Protein AF-A0A969GV84-F1 (afdb_monomer_lite)

Radius of gyration: 18.28 Å; chains: 1; bounding box: 37×47×47 Å

pLDDT: mean 93.69, std 5.25, range [56.81, 98.5]

Sequence (124 aa):
SYNAQAHQISYEQADFSYGALFADPLPIGGAGIPPTLLMQDMRHFLPDYLSHIYAQE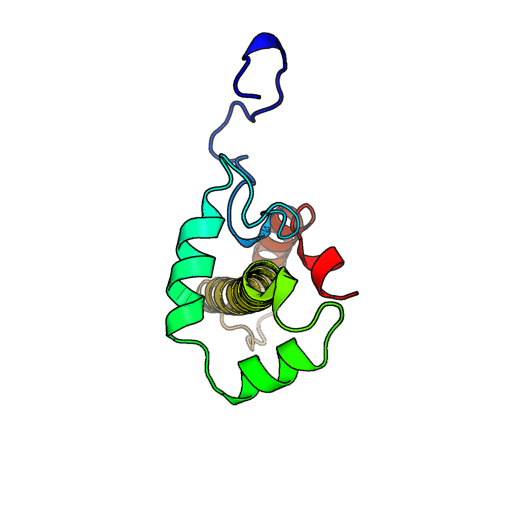LRGEDDLRVKICLSFQKSMFCVTTAAILGLMPHPPDTLDPEQQQINRRYLEGWMDRLLDSRLLSLQS

Foldseek 3Di:
DPPPVVCPADPDPVLGQPDLQADDLVCQVPPPRPCNVVLVVCVVVDDPVLLVVQCPDPPRCPSSSSSSSLVVSVVVVVVVVVVLQVPQPDHPPDPDPVSVVSSVVSVVVVVVSSVNTCVVVSVD

Secondary structure (DSSP, 8-state):
---GGGT-S-SSGGG---STTT--STTTTSTT-THHHHHHHHHTT--HHHHHHHHHSTTTTTTHHHHHHHHHHHHHHHHHHHHHHHT-SS-TT---HHHHHHHHHHHHHHHHHHTTSTHHHHH-

Structure (mmCIF, N/CA/C/O backbone):
data_AF-A0A969GV84-F1
#
_entry.id   AF-A0A969GV84-F1
#
loop_
_atom_site.group_PDB
_atom_site.id
_atom_site.type_symbol
_atom_site.label_atom_id
_atom_site.label_alt_id
_atom_site.label_comp_id
_atom_site.label_asym_id
_atom_site.label_entity_id
_atom_site.label_seq_id
_atom_site.pdbx_PDB_ins_code
_atom_site.Cartn_x
_atom_site.Cartn_y
_atom_site.Cartn_z
_atom_site.occupancy
_atom_site.B_iso_or_equiv
_atom_site.auth_seq_id
_atom_site.auth_comp_id
_atom_site.auth_asym_id
_atom_site.auth_atom_id
_atom_site.pdbx_PDB_model_num
ATOM 1 N N . SER A 1 1 ? -4.215 19.863 5.862 1.00 85.44 1 SER A N 1
ATOM 2 C CA . SER A 1 1 ? -5.275 20.892 5.783 1.00 85.44 1 SER A CA 1
ATOM 3 C C . SER A 1 1 ? -5.488 21.262 4.327 1.00 85.44 1 SER A C 1
ATOM 5 O O . SER A 1 1 ? -4.505 21.321 3.605 1.00 85.44 1 SER A O 1
ATOM 7 N N . TYR A 1 2 ? -6.728 21.534 3.900 1.00 88.19 2 TYR A N 1
ATOM 8 C CA . TYR A 1 2 ? -7.039 22.044 2.549 1.00 88.19 2 TYR A CA 1
ATOM 9 C C . TYR A 1 2 ? -6.800 23.559 2.401 1.00 88.19 2 TYR A C 1
ATOM 11 O O . TYR A 1 2 ? -7.178 24.161 1.401 1.00 88.19 2 TYR A O 1
ATOM 19 N N . ASN A 1 3 ? -6.185 24.201 3.399 1.00 92.06 3 ASN A N 1
ATOM 20 C CA . ASN A 1 3 ? -5.795 25.601 3.306 1.00 92.06 3 ASN A CA 1
ATOM 21 C C . ASN A 1 3 ? -4.746 25.795 2.196 1.00 92.06 3 ASN A C 1
ATOM 23 O O . ASN A 1 3 ? -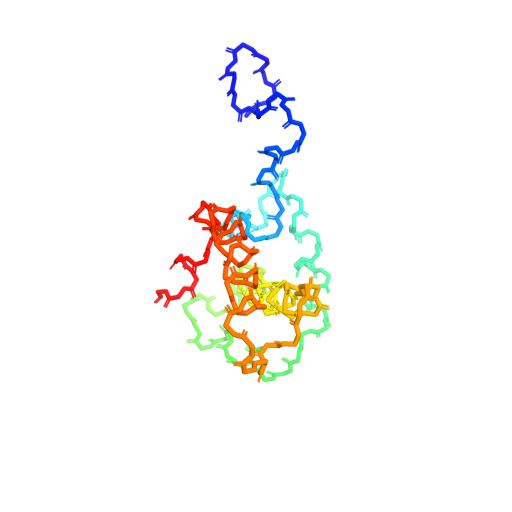3.604 25.355 2.343 1.00 92.06 3 ASN A O 1
ATOM 27 N N . ALA A 1 4 ? -5.123 26.508 1.133 1.00 85.50 4 ALA A N 1
ATOM 28 C CA . ALA A 1 4 ? -4.265 26.783 -0.018 1.00 85.50 4 ALA A CA 1
ATOM 29 C C . ALA A 1 4 ? -2.953 27.493 0.359 1.00 85.50 4 ALA A C 1
ATOM 31 O O . ALA A 1 4 ? -1.915 27.217 -0.230 1.00 85.50 4 ALA A O 1
ATOM 32 N N . GLN A 1 5 ? -2.960 28.350 1.385 1.00 89.81 5 GLN A N 1
ATOM 33 C CA . GLN A 1 5 ? -1.759 29.074 1.822 1.00 89.81 5 GLN A CA 1
ATOM 34 C C . GLN A 1 5 ? -0.738 28.165 2.521 1.00 89.81 5 GLN A C 1
ATOM 36 O O . GLN A 1 5 ? 0.448 28.485 2.571 1.00 89.81 5 GLN A O 1
ATOM 41 N N . ALA A 1 6 ? -1.184 27.028 3.062 1.00 90.06 6 ALA A N 1
ATOM 42 C CA . ALA A 1 6 ? -0.333 26.109 3.809 1.00 90.06 6 ALA A CA 1
ATOM 43 C C . ALA A 1 6 ? 0.439 25.128 2.910 1.00 90.06 6 ALA A C 1
ATOM 45 O O . ALA A 1 6 ? 1.327 24.453 3.418 1.00 90.06 6 ALA A O 1
ATOM 46 N N . HIS A 1 7 ? 0.094 25.028 1.617 1.00 86.06 7 HIS A N 1
ATOM 47 C CA . HIS A 1 7 ? 0.749 24.148 0.634 1.00 86.06 7 HIS A CA 1
ATOM 48 C C . HIS A 1 7 ? 0.919 22.685 1.109 1.00 86.06 7 HIS A C 1
ATOM 50 O O . HIS A 1 7 ? 1.885 22.015 0.771 1.00 86.06 7 HIS A O 1
ATOM 56 N N . GLN A 1 8 ? -0.020 22.184 1.924 1.00 88.25 8 GLN A N 1
ATOM 57 C CA . GLN A 1 8 ? 0.026 20.826 2.496 1.00 88.25 8 GLN A CA 1
ATOM 58 C C . GLN A 1 8 ? -0.568 19.750 1.579 1.00 88.25 8 GLN A C 1
ATOM 60 O O . GLN A 1 8 ? -0.486 18.563 1.887 1.00 88.25 8 GLN A O 1
ATOM 65 N N . ILE A 1 9 ? -1.230 20.168 0.503 1.00 89.94 9 ILE A N 1
ATOM 66 C CA . ILE A 1 9 ? -1.800 19.286 -0.508 1.00 89.94 9 ILE A CA 1
ATOM 67 C C . ILE A 1 9 ? -1.096 19.606 -1.813 1.00 89.94 9 ILE A C 1
ATOM 69 O O . ILE A 1 9 ? -0.937 20.785 -2.139 1.00 89.94 9 ILE A O 1
ATOM 73 N N . SER A 1 10 ? -0.664 18.564 -2.523 1.00 89.88 10 SER A N 1
ATOM 74 C CA . SER A 1 10 ? -0.040 18.703 -3.836 1.00 89.88 10 SER A CA 1
ATOM 75 C C . SER A 1 10 ? -0.951 19.506 -4.768 1.00 89.88 10 SER A C 1
ATOM 77 O O . SER A 1 10 ? -2.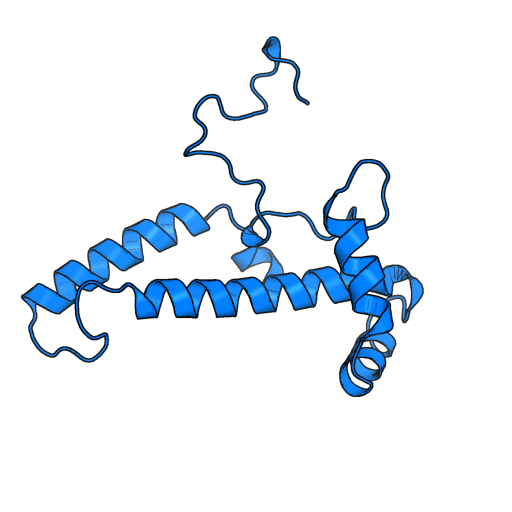174 19.386 -4.711 1.00 89.88 10 SER A O 1
ATOM 79 N N . TYR A 1 11 ? -0.363 20.348 -5.615 1.00 88.94 11 TYR A N 1
ATOM 80 C CA . TYR A 1 11 ? -1.137 21.113 -6.594 1.00 88.94 11 TYR A CA 1
ATOM 81 C C . TYR A 1 11 ? -1.552 20.228 -7.775 1.00 88.94 11 TYR A C 1
ATOM 83 O O . TYR A 1 11 ? -2.705 20.245 -8.200 1.00 88.94 11 TYR A O 1
ATOM 91 N N . GLU A 1 12 ? -0.617 19.408 -8.254 1.00 92.31 12 GLU A N 1
ATOM 92 C CA . GLU A 1 12 ? -0.838 18.478 -9.353 1.00 92.31 12 GLU A CA 1
ATOM 93 C C . GLU A 1 12 ? -1.471 17.180 -8.849 1.00 92.31 12 GLU A C 1
ATOM 95 O O . GLU A 1 12 ? -0.990 16.542 -7.909 1.00 92.31 12 GLU A O 1
ATOM 100 N N . GLN A 1 13 ? -2.545 16.748 -9.513 1.00 90.75 13 GLN A N 1
ATOM 101 C CA . GLN A 1 13 ? -3.259 15.522 -9.146 1.00 90.75 13 GLN A CA 1
ATOM 102 C C . GLN A 1 13 ? -2.376 14.268 -9.273 1.00 90.75 13 GLN A C 1
ATOM 104 O O . GLN A 1 13 ? -2.577 13.293 -8.549 1.00 90.75 13 GLN A O 1
ATOM 109 N N . ALA A 1 14 ? -1.390 14.287 -10.175 1.00 91.50 14 ALA A N 1
ATOM 110 C CA . ALA A 1 14 ? -0.459 13.178 -10.391 1.00 91.50 14 ALA A CA 1
ATOM 111 C C . ALA A 1 14 ? 0.407 12.855 -9.155 1.00 91.50 14 ALA A C 1
ATOM 113 O O . ALA A 1 14 ? 0.859 11.712 -9.014 1.00 91.50 14 ALA A O 1
ATOM 114 N N . ASP A 1 15 ? 0.563 13.833 -8.257 1.00 90.56 15 ASP A N 1
ATOM 115 C CA . ASP A 1 15 ? 1.395 13.771 -7.052 1.00 90.56 15 ASP A CA 1
ATOM 116 C C . ASP A 1 15 ? 0.574 13.452 -5.789 1.00 90.56 15 ASP A C 1
ATOM 118 O O . ASP A 1 15 ? 1.031 13.646 -4.659 1.00 90.56 15 ASP A O 1
ATOM 122 N N . PHE A 1 16 ? -0.681 13.019 -5.944 1.00 93.19 16 PHE A N 1
ATOM 123 C CA . PHE A 1 16 ? -1.545 12.694 -4.813 1.00 93.19 16 PHE A CA 1
ATOM 124 C C . PHE A 1 16 ? -1.185 11.325 -4.233 1.00 93.19 16 PHE A C 1
ATOM 126 O O . PHE A 1 16 ? -1.514 10.280 -4.795 1.00 93.19 16 PHE A O 1
ATOM 133 N N . SER A 1 17 ? -0.612 11.339 -3.032 1.00 93.69 17 SER A N 1
ATOM 134 C CA . SER A 1 17 ? -0.187 10.146 -2.290 1.00 93.69 17 SER A CA 1
ATOM 135 C C . SER A 1 17 ? -1.104 9.856 -1.096 1.00 93.69 17 SER A C 1
ATOM 137 O O . SER A 1 17 ? -0.655 9.676 0.031 1.00 93.69 17 SER A O 1
ATOM 139 N N . TYR A 1 18 ? -2.421 9.835 -1.328 1.00 92.94 18 TYR A N 1
ATOM 140 C CA . TYR A 1 18 ? -3.445 9.638 -0.281 1.00 92.94 18 TYR A CA 1
ATOM 141 C C . TYR A 1 18 ? -4.176 8.287 -0.373 1.00 92.94 18 TYR A C 1
ATOM 143 O O . TYR A 1 18 ? -5.154 8.050 0.336 1.00 92.94 18 TYR A O 1
ATOM 151 N N . GLY A 1 19 ? -3.733 7.410 -1.279 1.00 94.50 19 GLY A N 1
ATOM 152 C CA . GLY A 1 19 ? -4.332 6.096 -1.511 1.00 94.50 19 GLY A CA 1
ATOM 153 C C . GLY A 1 19 ? -3.985 5.059 -0.438 1.00 94.50 19 GLY A C 1
ATOM 154 O O . GLY A 1 19 ? -3.214 5.313 0.488 1.00 94.50 19 GLY A O 1
ATOM 155 N N . ALA A 1 20 ? -4.519 3.846 -0.600 1.00 95.62 20 ALA A N 1
ATOM 156 C CA . ALA A 1 20 ? -4.381 2.767 0.380 1.00 95.62 20 ALA A CA 1
ATOM 157 C C . ALA A 1 20 ? -2.921 2.448 0.751 1.00 95.62 20 ALA A C 1
ATOM 159 O O . ALA A 1 20 ? -2.645 2.199 1.917 1.00 95.62 20 ALA A O 1
ATOM 160 N N . LEU A 1 21 ? -1.976 2.512 -0.195 1.00 96.38 21 LEU A N 1
ATOM 161 C CA . LEU A 1 21 ? -0.556 2.214 0.059 1.00 96.38 21 LEU A CA 1
ATOM 162 C C . LEU A 1 21 ? 0.169 3.283 0.896 1.00 96.38 21 LEU A C 1
ATOM 164 O O . LEU A 1 21 ? 1.233 3.013 1.444 1.00 96.38 21 LEU A O 1
ATOM 168 N N . PHE A 1 22 ? -0.398 4.485 1.001 1.00 95.94 22 PHE A N 1
ATOM 169 C CA . PHE A 1 22 ? 0.189 5.632 1.706 1.00 95.94 22 PHE A CA 1
ATOM 170 C C . PHE A 1 22 ? -0.556 5.970 3.009 1.00 95.94 22 PHE A C 1
ATOM 172 O O . PHE A 1 22 ? -0.030 6.673 3.874 1.00 95.94 22 PHE A O 1
ATOM 179 N N . ALA A 1 23 ? -1.778 5.454 3.169 1.00 93.88 23 ALA A N 1
ATOM 180 C CA . ALA A 1 23 ? -2.647 5.737 4.305 1.00 93.88 23 ALA A CA 1
ATOM 181 C C . ALA A 1 23 ? -2.014 5.351 5.654 1.00 93.88 23 ALA A C 1
ATOM 183 O O . ALA A 1 23 ? -1.438 4.275 5.795 1.00 93.88 23 ALA A O 1
ATOM 184 N N . ASP A 1 24 ? -2.165 6.216 6.660 1.00 93.56 24 ASP A N 1
ATOM 185 C CA . ASP A 1 24 ? -1.806 5.897 8.044 1.00 93.56 24 ASP A CA 1
ATOM 186 C C . ASP A 1 24 ? -2.883 4.999 8.681 1.00 93.56 24 ASP A C 1
ATOM 188 O O . ASP A 1 24 ? -4.049 5.408 8.720 1.00 93.56 24 ASP A O 1
ATOM 192 N N . PRO A 1 25 ? -2.537 3.802 9.186 1.00 91.62 25 PRO A N 1
ATOM 193 C CA . PRO A 1 25 ? -3.501 2.911 9.823 1.00 91.62 25 PRO A CA 1
ATOM 194 C C . PRO A 1 25 ? -3.820 3.284 11.281 1.00 91.62 25 PRO A C 1
ATOM 196 O O . PRO A 1 25 ? -4.864 2.879 11.790 1.00 91.62 25 PRO A O 1
ATOM 199 N N . LEU A 1 26 ? -2.970 4.047 11.977 1.00 92.50 26 LEU A N 1
ATOM 200 C CA . LEU A 1 26 ? -3.162 4.364 13.399 1.00 92.50 26 LEU A CA 1
ATOM 201 C C . LEU A 1 26 ? -4.425 5.186 13.712 1.00 92.50 26 LEU A C 1
ATOM 203 O O . LEU A 1 26 ? -5.087 4.876 14.704 1.00 92.50 26 LEU A O 1
ATOM 207 N N . PRO A 1 27 ? -4.811 6.212 12.924 1.00 93.81 27 PRO A N 1
ATOM 208 C CA . PRO A 1 27 ? -5.990 7.022 13.230 1.00 93.81 27 PRO A CA 1
ATOM 209 C C . PRO A 1 27 ? -7.322 6.363 12.824 1.00 93.81 27 PRO A C 1
ATOM 211 O O . PRO A 1 27 ? -8.371 7.006 12.905 1.00 93.81 27 PRO A O 1
ATOM 214 N N . ILE A 1 28 ? -7.326 5.104 12.372 1.00 94.31 28 ILE A N 1
ATOM 215 C CA . ILE A 1 28 ? -8.550 4.392 11.981 1.00 94.31 28 ILE A CA 1
ATOM 216 C C . ILE A 1 28 ? -9.536 4.320 13.155 1.00 94.31 28 ILE A C 1
ATOM 218 O O . ILE A 1 28 ? -9.200 3.906 14.261 1.00 94.31 28 ILE A O 1
ATOM 222 N N . GLY A 1 29 ? -10.793 4.697 12.908 1.00 89.88 29 GLY A N 1
ATOM 223 C CA . GLY A 1 29 ? -11.803 4.888 13.956 1.00 89.88 29 GLY A CA 1
ATOM 224 C C . GLY A 1 29 ? -11.968 6.339 14.411 1.00 89.88 29 GLY A C 1
ATOM 225 O O . GLY A 1 29 ? -12.941 6.634 15.100 1.00 89.88 29 GLY A O 1
ATOM 226 N N . GLY A 1 30 ? -11.064 7.239 14.018 1.00 92.06 30 GLY A N 1
ATOM 227 C CA . GLY A 1 30 ? -11.172 8.675 14.264 1.00 92.06 30 GLY A CA 1
ATOM 228 C C . GLY A 1 30 ? -12.157 9.387 13.328 1.00 92.06 30 GLY A C 1
ATOM 229 O O . GLY A 1 30 ? -12.472 8.918 12.231 1.00 92.06 30 GLY A O 1
ATOM 230 N N . ALA A 1 31 ? -12.630 10.561 13.752 1.00 93.25 31 ALA A N 1
ATOM 231 C CA . ALA A 1 31 ? -13.489 11.412 12.933 1.00 93.25 31 ALA A CA 1
ATOM 232 C C . ALA A 1 31 ? -12.731 11.945 11.705 1.00 93.25 31 ALA A C 1
ATOM 234 O O . ALA A 1 31 ? -11.586 12.380 11.810 1.00 93.25 31 ALA A O 1
ATOM 235 N N . GLY A 1 32 ? -13.382 11.932 10.540 1.00 92.06 32 GLY A N 1
ATOM 236 C CA . GLY A 1 32 ? -12.786 12.437 9.300 1.00 92.06 32 GLY A CA 1
ATOM 237 C C . GLY A 1 32 ? -11.709 11.535 8.687 1.00 92.06 32 GLY A C 1
ATOM 238 O O . GLY A 1 32 ? -10.963 12.009 7.837 1.00 92.06 32 GLY A O 1
ATOM 239 N N . ILE A 1 33 ? -11.628 10.257 9.087 1.00 95.88 33 ILE A N 1
ATOM 240 C CA . ILE A 1 33 ? -10.694 9.264 8.533 1.00 95.88 33 ILE A CA 1
ATOM 241 C C . ILE A 1 33 ? -11.461 8.282 7.628 1.00 95.88 33 ILE A C 1
ATOM 243 O O . ILE A 1 33 ? -12.076 7.342 8.144 1.00 95.88 33 ILE A O 1
ATOM 247 N N . PRO A 1 34 ? -11.446 8.465 6.290 1.00 93.38 34 PRO A N 1
ATOM 248 C CA . PRO A 1 34 ? -12.324 7.732 5.372 1.00 93.38 34 PRO A CA 1
ATOM 249 C C . PRO A 1 34 ? -12.194 6.199 5.388 1.00 93.38 34 PRO A C 1
ATOM 251 O O . PRO A 1 34 ? -13.236 5.537 5.392 1.00 93.38 34 PRO A O 1
ATOM 254 N N . PRO A 1 35 ? -10.985 5.593 5.455 1.00 94.19 35 PRO A N 1
ATOM 255 C CA . PRO A 1 35 ? -10.857 4.133 5.403 1.00 94.19 35 PRO A CA 1
ATOM 256 C C . PRO A 1 35 ? -11.545 3.412 6.570 1.00 94.19 35 PRO A C 1
ATOM 258 O O . PRO A 1 35 ? -11.840 2.225 6.464 1.00 94.19 35 PRO A O 1
ATOM 261 N N . THR A 1 36 ? -11.867 4.127 7.656 1.00 95.00 36 THR A N 1
ATOM 262 C CA . THR A 1 36 ? -12.600 3.595 8.814 1.00 95.00 36 THR A CA 1
ATOM 263 C C . THR A 1 36 ? -13.886 2.873 8.421 1.00 95.00 36 THR A C 1
ATOM 265 O O . THR A 1 36 ? -14.185 1.830 8.998 1.00 95.00 36 THR A O 1
ATOM 268 N N . LEU A 1 37 ? -14.635 3.401 7.446 1.00 95.31 37 LEU A N 1
ATOM 269 C CA . LEU A 1 37 ? -15.911 2.815 7.027 1.00 95.31 37 LEU A CA 1
ATOM 270 C C . LEU A 1 37 ? -15.714 1.426 6.415 1.00 95.31 37 LEU A C 1
ATOM 272 O O . LEU A 1 37 ? -16.419 0.493 6.785 1.00 95.31 37 LEU A O 1
ATOM 276 N N . LEU A 1 38 ? -14.703 1.274 5.557 1.00 96.31 38 LEU A N 1
ATOM 277 C CA . LEU A 1 38 ? -14.369 -0.018 4.963 1.00 96.31 38 LEU A CA 1
ATOM 278 C C . LEU A 1 38 ? -13.855 -1.003 6.022 1.00 96.31 38 LEU A C 1
ATOM 280 O O . LEU A 1 38 ? -14.272 -2.154 6.029 1.00 96.31 38 LEU A O 1
ATOM 284 N N . MET A 1 39 ? -13.002 -0.563 6.954 1.00 96.94 39 MET A N 1
ATOM 285 C CA . MET A 1 39 ? -12.492 -1.447 8.016 1.00 96.94 39 MET A CA 1
ATOM 286 C C . MET A 1 39 ? -13.603 -1.925 8.956 1.00 96.94 39 MET A C 1
ATOM 288 O O . MET A 1 39 ? -13.552 -3.043 9.467 1.00 96.94 39 MET A O 1
ATOM 292 N N . GLN A 1 40 ? -14.607 -1.078 9.194 1.00 95.75 40 GLN A N 1
ATOM 293 C CA . GLN A 1 40 ? -15.792 -1.448 9.958 1.00 95.75 40 GLN A CA 1
ATOM 294 C C . GLN A 1 40 ? -16.662 -2.454 9.197 1.00 95.75 40 GLN A C 1
ATOM 296 O O . GLN A 1 40 ? -17.143 -3.397 9.815 1.00 95.75 40 GLN A O 1
ATOM 301 N N . ASP A 1 41 ? -16.832 -2.281 7.887 1.00 96.88 41 ASP A N 1
ATOM 302 C CA . ASP A 1 41 ? -17.589 -3.213 7.047 1.00 96.88 41 ASP A CA 1
ATOM 303 C C . ASP A 1 41 ? -16.905 -4.590 6.973 1.00 96.88 41 ASP A C 1
ATOM 305 O O . ASP A 1 41 ? -17.503 -5.617 7.292 1.00 96.88 41 ASP A O 1
ATOM 309 N N . MET A 1 42 ? -15.598 -4.611 6.698 1.00 96.56 42 MET A N 1
ATOM 310 C CA . MET A 1 42 ? -14.793 -5.836 6.624 1.00 96.56 42 MET A CA 1
ATOM 311 C C . MET A 1 42 ? -14.764 -6.631 7.933 1.00 96.56 42 MET A C 1
ATOM 313 O O . MET A 1 42 ? -14.639 -7.854 7.897 1.00 96.56 42 MET A O 1
ATOM 317 N N . ARG A 1 43 ? -14.909 -5.970 9.090 1.00 94.94 43 ARG A N 1
ATOM 318 C CA . ARG A 1 43 ? -14.991 -6.645 10.394 1.00 94.94 43 ARG A CA 1
ATOM 319 C C . ARG A 1 43 ? -16.103 -7.695 10.426 1.00 94.94 43 ARG A C 1
ATOM 321 O O . ARG A 1 43 ? -15.927 -8.730 11.059 1.00 94.94 43 ARG A O 1
ATOM 328 N N . HIS A 1 44 ? -17.232 -7.436 9.769 1.00 94.12 44 HIS A N 1
ATOM 329 C CA . HIS A 1 44 ? -18.377 -8.349 9.756 1.00 94.12 44 HIS A CA 1
ATOM 330 C C . HIS A 1 44 ? -18.114 -9.637 8.967 1.00 94.12 44 HIS A C 1
ATOM 332 O O . HIS A 1 44 ? -18.806 -10.629 9.179 1.00 94.12 44 HIS A O 1
ATOM 338 N N . PHE A 1 45 ? -17.104 -9.629 8.096 1.00 95.50 45 PHE A N 1
ATOM 339 C CA . PHE A 1 45 ? -16.747 -10.737 7.212 1.00 95.50 45 PHE A CA 1
ATOM 340 C C . PHE A 1 45 ? -15.348 -11.286 7.512 1.00 95.50 45 PHE A C 1
ATOM 342 O O . PHE A 1 45 ? -14.717 -11.887 6.640 1.00 95.50 45 PHE A O 1
ATOM 349 N N . LEU A 1 46 ? -14.837 -11.054 8.725 1.00 94.75 46 LEU A N 1
ATOM 350 C CA . LEU A 1 46 ? -13.501 -11.492 9.095 1.00 94.75 46 LEU A CA 1
ATOM 351 C C . LEU A 1 46 ? -13.461 -13.025 9.259 1.00 94.75 46 LEU A C 1
ATOM 353 O O . LEU A 1 46 ? -14.216 -13.559 10.068 1.00 94.75 46 LEU A O 1
ATOM 357 N N . PRO A 1 47 ? -12.570 -13.738 8.547 1.00 95.50 47 PRO A N 1
ATOM 358 C CA . PRO A 1 47 ? -12.370 -15.170 8.747 1.00 95.50 47 PRO A CA 1
ATOM 359 C C . PRO A 1 47 ? -11.890 -15.506 10.166 1.00 95.50 47 PRO A C 1
ATOM 361 O O . PRO A 1 47 ? -11.047 -14.794 10.720 1.00 95.50 47 PRO A O 1
ATOM 364 N N . ASP A 1 48 ? -12.325 -16.650 10.699 1.00 95.25 48 ASP A N 1
ATOM 365 C CA . ASP A 1 48 ? -12.008 -17.090 12.068 1.00 95.25 48 ASP A CA 1
ATOM 366 C C . ASP A 1 48 ? -10.502 -17.121 12.357 1.00 95.25 48 ASP A C 1
ATOM 368 O O . ASP A 1 48 ? -10.047 -16.679 13.411 1.00 95.25 48 ASP A O 1
ATOM 372 N N . TYR A 1 49 ? -9.693 -17.579 11.395 1.00 95.62 49 TYR A N 1
ATOM 373 C CA . TYR A 1 49 ? -8.243 -17.642 11.578 1.00 95.62 49 TYR A CA 1
ATOM 374 C C . TYR A 1 49 ? -7.613 -16.252 11.774 1.00 95.62 49 TYR A C 1
ATOM 376 O O . TYR A 1 49 ? -6.671 -16.123 12.553 1.00 95.62 49 TYR A O 1
ATOM 384 N N . LEU A 1 50 ? -8.132 -15.206 11.115 1.00 94.81 50 LEU A N 1
ATOM 385 C CA . LEU A 1 50 ? -7.653 -13.835 11.315 1.00 94.81 50 LEU A CA 1
ATOM 386 C C . LEU A 1 50 ? -8.126 -13.273 12.652 1.00 94.81 50 LEU A C 1
ATOM 388 O O . LEU A 1 50 ? -7.337 -12.620 13.329 1.00 94.81 50 LEU A O 1
ATOM 392 N N . SER A 1 51 ? -9.366 -13.559 13.064 1.00 93.62 51 SER A N 1
ATOM 393 C CA . SER A 1 51 ? -9.852 -13.191 14.402 1.00 93.62 51 SER A CA 1
ATOM 394 C C . SER A 1 51 ? -8.944 -13.773 15.492 1.00 93.62 51 SER A C 1
ATOM 396 O O . SER A 1 51 ? -8.494 -13.040 16.373 1.00 93.62 51 SER A O 1
ATOM 398 N N . HIS A 1 52 ? -8.571 -15.052 15.379 1.00 94.50 52 HIS A N 1
ATOM 399 C CA . HIS A 1 52 ? -7.646 -15.692 16.314 1.00 94.50 52 HIS A CA 1
ATOM 400 C C . HIS A 1 52 ? -6.253 -15.056 16.324 1.00 94.50 52 HIS A C 1
ATOM 402 O O . HIS A 1 52 ? -5.699 -14.850 17.403 1.00 94.50 52 HIS A O 1
ATOM 408 N N . ILE A 1 53 ? -5.697 -14.721 15.156 1.00 94.88 53 ILE A N 1
ATOM 409 C CA . ILE A 1 53 ? -4.396 -14.039 15.065 1.00 94.88 53 ILE A CA 1
ATOM 410 C C . ILE A 1 53 ? -4.467 -12.667 15.746 1.00 94.88 53 ILE A C 1
ATOM 412 O O . ILE A 1 53 ? -3.650 -12.368 16.614 1.00 94.88 53 ILE A O 1
ATOM 416 N N . TYR A 1 54 ? -5.470 -11.850 15.424 1.00 95.19 54 TYR A N 1
ATOM 417 C CA . TYR A 1 54 ? -5.603 -10.504 15.987 1.00 95.19 54 TYR A CA 1
ATOM 418 C C . TYR A 1 54 ? -5.840 -10.503 17.496 1.00 95.19 54 TYR A C 1
ATOM 420 O O . TYR A 1 54 ? -5.336 -9.615 18.188 1.00 95.19 54 TYR A O 1
ATOM 428 N N . ALA A 1 55 ? -6.557 -11.498 18.021 1.00 93.38 55 ALA A N 1
ATOM 429 C CA . ALA A 1 55 ? -6.779 -11.650 19.455 1.00 93.38 55 ALA A CA 1
ATOM 430 C C . ALA A 1 55 ? -5.482 -11.935 20.238 1.00 93.38 55 ALA A C 1
ATOM 432 O O . ALA A 1 55 ? -5.412 -11.627 21.427 1.00 93.38 55 ALA A O 1
ATOM 433 N N . GLN A 1 56 ? -4.459 -12.502 19.587 1.00 93.50 56 GLN A N 1
ATOM 434 C CA . GLN A 1 56 ? -3.145 -12.773 20.186 1.00 93.50 56 GLN A CA 1
ATOM 435 C C . GLN A 1 56 ? -2.189 -11.573 20.128 1.00 93.50 56 GLN A C 1
ATOM 437 O O . GLN A 1 56 ? -1.174 -11.558 20.826 1.00 93.50 56 GLN A O 1
ATOM 442 N N . GLU A 1 57 ? -2.494 -10.566 19.313 1.00 91.19 57 GLU A N 1
ATOM 443 C CA . GLU A 1 57 ? -1.713 -9.335 19.232 1.00 91.19 57 GLU A CA 1
ATOM 444 C C . GLU A 1 57 ? -2.019 -8.379 20.402 1.00 91.19 57 GLU A C 1
ATOM 446 O O . GLU A 1 57 ? -2.993 -8.528 21.147 1.00 91.19 57 GLU A O 1
ATOM 451 N N . LEU A 1 58 ? -1.192 -7.338 20.549 1.00 86.06 58 LEU A N 1
ATOM 452 C CA . LEU A 1 58 ? -1.402 -6.261 21.522 1.00 86.06 58 LEU A CA 1
ATOM 453 C C . LEU A 1 58 ? -2.836 -5.718 21.434 1.00 86.06 58 LEU A C 1
ATOM 455 O O . LEU A 1 58 ? -3.355 -5.541 20.340 1.00 86.06 58 LEU A O 1
ATOM 459 N N . ARG A 1 59 ? -3.464 -5.436 22.583 1.00 89.12 59 ARG A N 1
ATOM 460 C CA . ARG A 1 59 ? -4.832 -4.880 22.689 1.00 89.12 59 ARG A CA 1
ATOM 461 C C . ARG A 1 59 ? -5.974 -5.779 22.185 1.00 89.12 59 ARG A C 1
ATOM 463 O O . ARG A 1 59 ? -7.109 -5.317 22.147 1.00 89.12 59 ARG A O 1
ATOM 470 N N . GLY A 1 60 ? -5.726 -7.054 21.866 1.00 89.50 60 GLY A N 1
ATOM 471 C CA . GLY A 1 60 ? -6.790 -8.020 21.561 1.00 89.50 60 GLY A CA 1
ATOM 472 C C . GLY A 1 60 ? -7.751 -7.521 20.475 1.00 89.50 60 GLY A C 1
ATOM 473 O O . GLY A 1 60 ? -7.332 -7.235 19.360 1.00 89.50 60 GLY A O 1
ATOM 474 N N . GLU A 1 61 ? -9.038 -7.378 20.780 1.00 88.81 61 GLU A N 1
ATOM 475 C CA . GLU A 1 61 ? -10.015 -6.851 19.814 1.00 88.81 61 GLU A CA 1
ATOM 476 C C . GLU A 1 61 ? -10.272 -5.337 19.927 1.00 88.81 61 GLU A C 1
ATOM 478 O O . GLU A 1 61 ? -10.999 -4.779 19.100 1.00 88.81 61 GLU A O 1
ATOM 483 N N . ASP A 1 62 ? -9.673 -4.641 20.900 1.00 91.25 62 ASP A N 1
ATOM 484 C CA . ASP A 1 62 ? -9.953 -3.219 21.158 1.00 91.25 62 ASP A CA 1
ATOM 485 C C . ASP A 1 62 ? -9.561 -2.325 19.970 1.00 91.25 62 ASP A C 1
ATOM 487 O O . ASP A 1 62 ? -10.218 -1.323 19.679 1.00 91.25 62 ASP A O 1
ATOM 491 N N . ASP A 1 63 ? -8.505 -2.699 19.248 1.00 93.50 63 ASP A N 1
ATOM 492 C CA . ASP A 1 63 ? -7.992 -2.014 18.060 1.00 93.50 63 ASP A CA 1
ATOM 493 C C . ASP A 1 63 ? -8.213 -2.813 16.766 1.00 93.50 63 ASP A C 1
ATOM 495 O O . ASP A 1 63 ? -7.528 -2.602 15.763 1.00 93.50 63 ASP A O 1
ATOM 499 N N . LEU A 1 64 ? -9.224 -3.688 16.739 1.00 94.88 64 LEU A N 1
ATOM 500 C CA . LEU A 1 64 ? -9.481 -4.607 15.627 1.00 94.88 64 LEU A CA 1
ATOM 501 C C . LEU A 1 64 ? -9.535 -3.919 14.251 1.00 94.88 64 LEU A C 1
ATOM 503 O O . LEU A 1 64 ? -9.002 -4.445 13.278 1.00 94.88 64 LEU A O 1
ATOM 507 N N . ARG A 1 65 ? -10.119 -2.717 14.139 1.00 95.44 65 ARG A N 1
ATOM 508 C CA . ARG A 1 65 ? -10.145 -1.982 12.855 1.00 95.44 65 ARG A CA 1
ATOM 509 C C . ARG A 1 65 ? -8.756 -1.554 12.377 1.00 95.44 65 ARG A C 1
ATOM 511 O O . ARG A 1 65 ? -8.531 -1.519 11.170 1.00 95.44 65 ARG A O 1
ATOM 518 N N . VAL A 1 66 ? -7.840 -1.238 13.291 1.00 95.38 66 VAL A N 1
ATOM 519 C CA . VAL A 1 66 ? -6.443 -0.920 12.954 1.00 95.38 66 VAL A CA 1
ATOM 520 C C . VAL A 1 66 ? -5.757 -2.176 12.414 1.00 95.38 66 VAL A C 1
ATOM 522 O O . VAL A 1 66 ? -5.123 -2.118 11.363 1.00 95.38 66 VAL A O 1
ATOM 525 N N . LYS A 1 67 ? -5.963 -3.332 13.056 1.00 95.25 67 LYS A N 1
ATOM 526 C CA . LYS A 1 67 ? -5.413 -4.631 12.620 1.00 95.25 67 LYS A CA 1
ATOM 527 C C . LYS A 1 67 ? -5.937 -5.078 11.256 1.00 95.25 67 LYS A C 1
ATOM 529 O O . LYS A 1 67 ? -5.158 -5.493 10.391 1.00 95.25 67 LYS A O 1
ATOM 534 N N . ILE A 1 68 ? -7.241 -4.906 11.025 1.00 95.88 68 ILE A N 1
ATOM 535 C CA . ILE A 1 68 ? -7.861 -5.109 9.709 1.00 95.88 68 ILE A CA 1
ATOM 536 C C . ILE A 1 68 ? -7.220 -4.164 8.687 1.00 95.88 68 ILE A C 1
ATOM 538 O O . ILE A 1 68 ? -6.827 -4.623 7.618 1.00 95.88 68 ILE A O 1
ATOM 542 N N . CYS A 1 69 ? -7.032 -2.881 9.018 1.00 95.94 69 CYS A N 1
ATOM 543 C CA . CYS A 1 69 ? -6.399 -1.913 8.118 1.00 95.94 69 CYS A CA 1
ATOM 544 C C . CYS A 1 69 ? -4.971 -2.300 7.740 1.00 95.94 69 CYS A C 1
ATOM 546 O O . CYS A 1 69 ? -4.618 -2.233 6.565 1.00 95.94 69 CYS A O 1
ATOM 548 N N . LEU A 1 70 ? -4.162 -2.745 8.701 1.00 94.88 70 LEU A N 1
ATOM 549 C CA . LEU A 1 70 ? -2.796 -3.206 8.452 1.00 94.88 70 LEU A CA 1
ATOM 550 C C . LEU A 1 70 ? -2.775 -4.409 7.501 1.00 94.88 70 LEU A C 1
ATOM 552 O O . LEU A 1 70 ? -2.008 -4.438 6.538 1.00 94.88 70 LEU A O 1
ATOM 556 N N . SER A 1 71 ? -3.649 -5.388 7.728 1.00 95.19 71 SER A N 1
ATOM 557 C CA . SER A 1 71 ? -3.729 -6.593 6.891 1.00 95.19 71 SER A CA 1
ATOM 558 C C . SER A 1 71 ? -4.294 -6.302 5.499 1.00 95.19 71 SER A C 1
ATOM 560 O O . SER A 1 71 ? -3.801 -6.825 4.495 1.00 95.19 71 SER A O 1
ATOM 562 N N . PHE A 1 72 ? -5.285 -5.414 5.419 1.00 96.12 72 PHE A N 1
ATOM 563 C CA . PHE A 1 72 ? -5.809 -4.894 4.163 1.00 96.12 72 PHE A CA 1
ATOM 564 C C . PHE A 1 72 ? -4.713 -4.172 3.375 1.00 96.12 72 PHE A C 1
ATOM 566 O O . PHE A 1 72 ? -4.522 -4.455 2.196 1.00 96.12 72 PHE A O 1
ATOM 573 N N . GLN A 1 73 ? -3.934 -3.302 4.021 1.00 96.19 73 GLN A N 1
ATOM 574 C CA . GLN A 1 73 ? -2.850 -2.566 3.375 1.00 96.19 73 GLN A CA 1
ATOM 575 C C . GLN A 1 73 ? -1.758 -3.507 2.850 1.00 96.19 73 GLN A C 1
ATOM 577 O O . GLN A 1 73 ? -1.350 -3.369 1.697 1.00 96.19 73 GLN A O 1
ATOM 582 N N . LYS A 1 74 ? -1.355 -4.523 3.629 1.00 95.62 74 LYS A N 1
ATOM 583 C CA . LYS A 1 74 ? -0.451 -5.595 3.167 1.00 95.62 74 LYS A CA 1
ATOM 584 C C . LYS A 1 74 ? -1.006 -6.307 1.928 1.00 95.62 74 LYS A C 1
ATOM 586 O O . LYS A 1 74 ? -0.286 -6.496 0.952 1.00 95.62 74 LYS A O 1
ATOM 591 N N . SER A 1 75 ? -2.302 -6.618 1.925 1.00 96.50 75 SER A N 1
ATOM 592 C CA . SER A 1 75 ? -2.973 -7.222 0.767 1.00 96.50 75 SER A CA 1
ATOM 593 C C . SER A 1 75 ? -2.972 -6.291 -0.451 1.00 96.50 75 SER A C 1
ATOM 595 O O . SER A 1 75 ? -2.732 -6.743 -1.568 1.00 96.50 75 SER A O 1
ATOM 597 N N . MET A 1 76 ? -3.178 -4.985 -0.257 1.00 97.44 76 MET A N 1
ATOM 598 C CA . MET A 1 76 ? -3.131 -3.995 -1.339 1.00 97.44 76 MET A CA 1
ATOM 599 C C . MET A 1 76 ? -1.734 -3.854 -1.946 1.00 97.44 76 MET A C 1
ATOM 601 O O . MET A 1 76 ? -1.634 -3.658 -3.158 1.00 97.44 76 MET A O 1
ATOM 605 N N . PHE A 1 77 ? -0.663 -4.021 -1.162 1.00 96.75 77 PHE A N 1
ATOM 606 C CA . PHE A 1 77 ? 0.691 -4.127 -1.714 1.00 96.75 77 PHE A CA 1
ATOM 607 C C . PHE A 1 77 ? 0.819 -5.355 -2.618 1.00 96.75 77 PHE A C 1
ATOM 609 O O . PHE A 1 77 ? 1.253 -5.204 -3.754 1.00 96.75 77 PHE A O 1
ATOM 616 N N . CYS A 1 78 ? 0.355 -6.534 -2.191 1.00 96.81 78 CYS A N 1
ATOM 617 C CA . CYS A 1 78 ? 0.369 -7.734 -3.038 1.00 96.81 78 CYS A CA 1
ATOM 618 C C . CYS A 1 78 ? -0.439 -7.555 -4.333 1.00 96.81 78 CYS A C 1
ATOM 620 O O . CYS A 1 78 ? 0.042 -7.903 -5.411 1.00 96.81 78 CYS A O 1
ATOM 622 N N . VAL A 1 79 ? -1.642 -6.977 -4.248 1.00 98.12 79 VAL A N 1
ATOM 623 C CA . VAL A 1 79 ? -2.482 -6.679 -5.422 1.00 98.12 79 VAL A CA 1
ATOM 624 C C . VAL A 1 79 ? -1.779 -5.698 -6.360 1.00 98.12 79 VAL A C 1
ATOM 626 O O . VAL A 1 79 ? -1.761 -5.908 -7.571 1.00 98.12 79 VAL A O 1
ATOM 629 N N . THR A 1 80 ? -1.151 -4.656 -5.813 1.00 97.50 80 THR A N 1
ATOM 630 C CA . THR A 1 80 ? -0.412 -3.665 -6.607 1.00 97.50 80 THR A CA 1
ATOM 631 C C . THR A 1 80 ? 0.810 -4.288 -7.269 1.00 97.50 80 THR A C 1
ATOM 633 O O . THR A 1 80 ? 1.031 -4.067 -8.454 1.00 97.50 80 THR A O 1
ATOM 636 N N . THR A 1 81 ? 1.572 -5.119 -6.556 1.00 96.62 81 THR A N 1
ATOM 637 C CA . THR A 1 81 ? 2.688 -5.876 -7.133 1.00 96.62 81 THR A CA 1
ATOM 638 C C . THR A 1 81 ? 2.215 -6.758 -8.284 1.00 96.62 81 THR A C 1
ATOM 640 O O . THR A 1 81 ? 2.836 -6.746 -9.342 1.00 96.62 81 THR A O 1
ATOM 643 N N . ALA A 1 82 ? 1.099 -7.474 -8.127 1.00 97.88 82 ALA A N 1
ATOM 644 C CA . ALA A 1 82 ? 0.536 -8.285 -9.203 1.00 97.88 82 ALA A CA 1
ATOM 645 C C . ALA A 1 82 ? 0.136 -7.435 -10.421 1.00 97.88 82 ALA A C 1
ATOM 647 O O . ALA A 1 82 ? 0.412 -7.830 -11.552 1.00 97.88 82 ALA A O 1
ATOM 648 N N . ALA A 1 83 ? -0.454 -6.256 -10.205 1.00 98.00 83 ALA A N 1
ATOM 649 C CA . ALA A 1 83 ? -0.790 -5.327 -11.282 1.00 98.00 83 ALA A CA 1
ATOM 650 C C . ALA A 1 83 ? 0.460 -4.787 -11.997 1.00 98.00 83 ALA A C 1
ATOM 652 O O . ALA A 1 83 ? 0.491 -4.766 -13.223 1.00 98.00 83 ALA A O 1
ATOM 653 N N . ILE A 1 84 ? 1.502 -4.406 -11.250 1.00 97.62 84 ILE A N 1
ATOM 654 C CA . ILE A 1 84 ? 2.787 -3.950 -11.803 1.00 97.62 84 ILE A CA 1
ATOM 655 C C . ILE A 1 84 ? 3.408 -5.054 -12.664 1.00 97.62 84 ILE A C 1
ATOM 657 O O . ILE A 1 84 ? 3.774 -4.803 -13.806 1.00 97.62 84 ILE A O 1
ATOM 661 N N . LEU A 1 85 ? 3.481 -6.286 -12.153 1.00 97.06 85 LEU A N 1
ATOM 662 C CA . LEU A 1 85 ? 4.029 -7.422 -12.901 1.00 97.06 85 LEU A CA 1
ATOM 663 C C . LEU A 1 85 ? 3.186 -7.754 -14.141 1.00 97.06 85 LEU A C 1
ATOM 665 O O . LEU A 1 85 ? 3.734 -8.009 -15.209 1.00 97.06 85 LEU A O 1
ATOM 669 N N . GLY A 1 86 ? 1.857 -7.713 -14.021 1.00 97.19 86 GLY A N 1
ATOM 670 C CA . GLY A 1 86 ? 0.933 -7.981 -15.126 1.00 97.19 86 GLY A CA 1
ATOM 671 C C . GLY A 1 86 ? 0.940 -6.915 -16.226 1.00 97.19 86 GLY A C 1
ATOM 672 O O . GLY A 1 86 ? 0.498 -7.194 -17.337 1.00 97.19 86 GLY A O 1
ATOM 673 N N . LEU A 1 87 ? 1.445 -5.714 -15.933 1.00 97.56 87 LEU A N 1
ATOM 674 C CA . LEU A 1 87 ? 1.561 -4.591 -16.867 1.00 97.56 87 LEU A CA 1
ATOM 675 C C . LEU A 1 87 ? 3.005 -4.353 -17.337 1.00 97.56 87 LEU A C 1
ATOM 677 O O . LEU A 1 87 ? 3.278 -3.323 -17.958 1.00 97.56 87 LEU A O 1
ATOM 681 N N . MET A 1 88 ? 3.931 -5.273 -17.048 1.00 97.88 88 MET A N 1
ATOM 682 C CA . MET A 1 88 ? 5.303 -5.172 -17.542 1.00 97.88 88 MET A CA 1
ATOM 683 C C . MET A 1 88 ? 5.331 -5.179 -19.083 1.00 97.88 88 MET A C 1
ATOM 685 O O . MET A 1 88 ? 4.613 -5.968 -19.700 1.00 97.88 88 MET A O 1
ATOM 689 N N . PRO A 1 89 ? 6.174 -4.344 -19.724 1.00 98.00 89 PRO A N 1
ATOM 690 C CA . PRO A 1 89 ? 6.271 -4.284 -21.187 1.00 98.00 89 PRO A CA 1
ATOM 691 C C . PRO 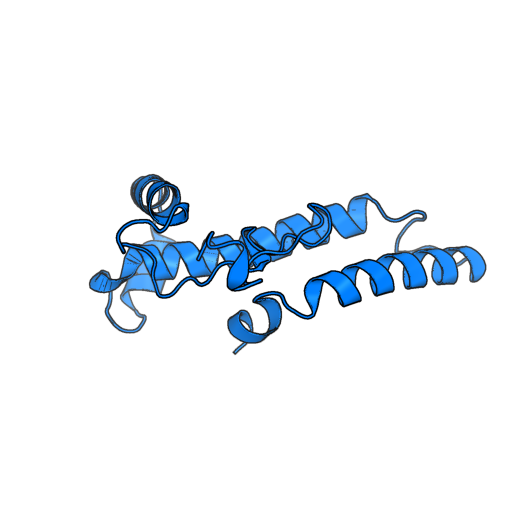A 1 89 ? 6.647 -5.614 -21.854 1.00 98.00 89 PRO A C 1
ATOM 693 O O . PRO A 1 89 ? 6.215 -5.889 -22.973 1.00 98.00 89 PRO A O 1
ATOM 696 N N . HIS A 1 90 ? 7.448 -6.435 -21.172 1.00 98.44 90 HIS A N 1
ATOM 697 C CA . HIS A 1 90 ? 7.887 -7.748 -21.639 1.00 98.44 90 HIS A CA 1
ATOM 698 C C . HIS A 1 90 ? 7.738 -8.804 -20.534 1.00 98.44 90 HIS A C 1
ATOM 700 O O . HIS A 1 90 ? 7.724 -8.439 -19.354 1.00 98.44 90 HIS A O 1
ATOM 706 N N . PRO A 1 91 ? 7.694 -10.108 -20.878 1.00 97.69 91 PRO A N 1
ATOM 707 C CA . PRO A 1 91 ? 7.624 -11.182 -19.890 1.00 97.69 91 PRO A CA 1
ATOM 708 C C . PRO A 1 91 ? 8.723 -11.063 -18.818 1.00 97.69 91 PRO A C 1
ATOM 710 O O . PRO A 1 91 ? 9.867 -10.739 -19.154 1.00 97.69 91 PRO A O 1
ATOM 713 N N . PRO A 1 92 ? 8.414 -11.314 -17.534 1.00 94.44 92 PRO A N 1
ATOM 714 C CA . PRO A 1 92 ? 9.380 -11.173 -16.442 1.00 94.44 92 PRO A CA 1
ATOM 715 C C . PRO A 1 92 ? 10.546 -12.169 -16.536 1.00 94.44 92 PRO A C 1
ATOM 717 O O . PRO A 1 92 ? 11.615 -11.909 -15.991 1.00 94.44 92 PRO A O 1
ATOM 720 N N . ASP A 1 93 ? 10.354 -13.284 -17.237 1.00 96.19 93 ASP A N 1
ATOM 721 C CA . ASP A 1 93 ? 11.328 -14.348 -17.487 1.00 96.19 93 ASP A CA 1
ATOM 722 C C . ASP A 1 93 ? 12.029 -14.232 -18.855 1.00 96.19 93 ASP A C 1
ATOM 724 O O . ASP A 1 93 ? 12.721 -15.160 -19.278 1.00 96.19 93 ASP A O 1
ATOM 728 N N . THR A 1 94 ? 11.888 -13.095 -19.551 1.00 97.56 94 THR A N 1
ATOM 729 C CA . THR A 1 94 ? 12.588 -12.854 -20.821 1.00 97.56 94 THR A CA 1
ATOM 730 C C . THR A 1 94 ? 14.108 -12.960 -20.664 1.00 97.56 94 THR A C 1
ATOM 732 O O . THR A 1 94 ? 14.699 -12.453 -19.707 1.00 97.56 94 THR A O 1
ATOM 735 N N . LEU A 1 95 ? 14.757 -13.612 -21.631 1.00 97.88 95 LEU A N 1
ATOM 736 C CA . LEU A 1 95 ? 16.218 -13.742 -21.706 1.00 97.88 95 LEU A CA 1
ATOM 737 C C . LEU A 1 95 ? 16.858 -12.695 -22.629 1.00 97.88 95 LEU A C 1
ATOM 739 O O . LEU A 1 95 ? 18.082 -12.647 -22.735 1.00 97.88 95 LEU A O 1
ATOM 743 N N . ASP A 1 96 ? 16.048 -11.873 -23.300 1.00 98.44 96 ASP A N 1
ATOM 744 C CA . ASP A 1 96 ? 16.520 -10.793 -24.162 1.00 98.44 96 ASP A CA 1
ATOM 745 C C . ASP A 1 96 ? 17.042 -9.621 -23.302 1.00 98.44 96 ASP A C 1
ATOM 747 O O . ASP A 1 96 ? 16.265 -9.026 -22.544 1.00 98.44 96 ASP A O 1
ATOM 751 N N . PRO A 1 97 ? 18.335 -9.255 -23.407 1.00 98.25 97 PRO A N 1
ATOM 752 C CA . PRO A 1 97 ? 18.917 -8.181 -22.606 1.00 98.25 97 PRO A CA 1
ATOM 753 C C . PRO A 1 97 ? 18.243 -6.815 -22.795 1.00 98.25 97 PRO A C 1
ATOM 755 O O . PRO A 1 97 ? 18.163 -6.036 -21.842 1.00 98.25 97 PRO A O 1
ATOM 758 N N . GLU A 1 98 ? 17.748 -6.500 -23.995 1.00 98.38 98 GLU A N 1
ATOM 759 C CA . GLU A 1 98 ? 17.080 -5.221 -24.259 1.00 98.38 98 GLU A CA 1
ATOM 760 C C . GLU A 1 98 ? 15.728 -5.164 -23.540 1.00 98.38 98 GLU A C 1
ATOM 762 O O . GLU A 1 98 ? 15.418 -4.189 -22.848 1.00 98.38 98 GLU A O 1
ATOM 767 N N . GLN A 1 99 ? 14.963 -6.254 -23.610 1.00 98.50 99 GLN A N 1
ATOM 768 C CA . GLN A 1 99 ? 13.678 -6.382 -22.920 1.00 98.50 99 GLN A CA 1
ATOM 769 C C . GLN A 1 99 ? 13.843 -6.343 -21.398 1.00 98.50 99 GLN A C 1
ATOM 771 O O . GLN A 1 99 ? 13.066 -5.677 -20.708 1.00 98.50 99 GLN A O 1
ATOM 776 N N . GLN A 1 100 ? 14.884 -6.990 -20.863 1.00 98.38 100 GLN A N 1
ATOM 777 C CA . GLN A 1 100 ? 15.228 -6.910 -19.440 1.00 98.38 100 GLN A CA 1
ATOM 778 C C . GLN A 1 100 ? 15.520 -5.468 -19.009 1.00 98.38 100 GLN A C 1
ATOM 780 O O . GLN A 1 100 ? 15.069 -5.041 -17.943 1.00 98.38 100 GLN A O 1
ATOM 785 N N . GLN A 1 101 ? 16.232 -4.693 -19.831 1.00 98.25 101 GLN A N 1
ATOM 786 C CA . GLN A 1 101 ? 16.532 -3.293 -19.530 1.00 98.25 101 GLN A CA 1
ATOM 787 C C . GLN A 1 101 ? 15.277 -2.409 -19.559 1.00 98.25 101 GLN A C 1
ATOM 789 O O . GLN A 1 101 ? 15.139 -1.514 -18.721 1.00 98.25 101 GLN A O 1
ATOM 794 N N . ILE A 1 102 ? 14.357 -2.647 -20.497 1.00 98.50 102 ILE A N 1
ATOM 795 C CA . ILE A 1 102 ? 13.065 -1.945 -20.563 1.00 98.50 102 ILE A CA 1
ATOM 796 C C . ILE A 1 102 ? 12.230 -2.254 -19.314 1.00 98.50 102 ILE A C 1
ATOM 798 O O . ILE A 1 102 ? 11.766 -1.333 -18.638 1.00 98.50 102 ILE A O 1
ATOM 802 N N . ASN A 1 103 ? 12.110 -3.534 -18.958 1.00 98.38 103 ASN A N 1
ATOM 803 C CA . ASN A 1 103 ? 11.413 -3.980 -17.754 1.00 98.38 103 ASN A CA 1
ATOM 804 C C . ASN A 1 103 ? 12.022 -3.383 -16.478 1.00 98.38 103 ASN A C 1
ATOM 806 O O . ASN A 1 103 ? 11.290 -2.933 -15.600 1.00 98.38 103 ASN A O 1
ATOM 810 N N . ARG A 1 104 ? 13.356 -3.317 -16.385 1.00 97.88 104 ARG A N 1
ATOM 811 C CA . ARG A 1 104 ? 14.053 -2.696 -15.252 1.00 97.88 104 ARG A CA 1
ATOM 812 C C . ARG A 1 104 ? 13.662 -1.230 -15.078 1.00 97.88 104 ARG A C 1
ATOM 814 O O . ARG A 1 104 ? 13.264 -0.861 -13.982 1.00 97.88 104 ARG A O 1
ATOM 821 N N . ARG A 1 105 ? 13.706 -0.421 -16.143 1.00 98.12 105 ARG A N 1
ATOM 822 C CA . ARG A 1 105 ? 13.320 1.004 -16.076 1.00 98.12 105 ARG A CA 1
ATOM 823 C C . ARG A 1 105 ? 11.863 1.195 -15.661 1.00 98.12 105 ARG A C 1
ATOM 825 O O . ARG A 1 105 ? 11.550 2.095 -14.889 1.00 98.12 105 ARG A O 1
ATOM 832 N N . TYR A 1 106 ? 10.976 0.342 -16.168 1.00 98.19 106 TYR A N 1
ATOM 833 C CA . TYR A 1 106 ? 9.570 0.330 -15.769 1.00 98.19 106 TYR A CA 1
ATOM 834 C C . TYR A 1 106 ? 9.409 0.071 -14.262 1.00 98.19 106 TYR A C 1
ATOM 836 O O . TYR A 1 106 ? 8.679 0.793 -13.585 1.00 98.19 106 TYR A O 1
ATOM 844 N N . LEU A 1 107 ? 10.116 -0.930 -13.728 1.00 97.88 107 LEU A N 1
ATOM 845 C CA . LEU A 1 107 ? 10.081 -1.266 -12.303 1.00 97.88 107 LEU A CA 1
ATOM 846 C C . LEU A 1 107 ? 10.722 -0.174 -11.438 1.00 97.88 107 LEU A C 1
ATOM 848 O O . LEU A 1 107 ? 10.165 0.158 -10.397 1.00 97.88 107 LEU A O 1
ATOM 852 N N . GLU A 1 108 ? 11.841 0.411 -11.869 1.00 97.56 108 GLU A N 1
ATOM 853 C CA . GLU A 1 108 ? 12.495 1.542 -11.192 1.00 97.56 108 GLU A CA 1
ATOM 854 C C . GLU A 1 108 ? 11.522 2.716 -11.019 1.00 97.56 108 GLU A C 1
ATOM 856 O O . GLU A 1 108 ? 11.342 3.189 -9.901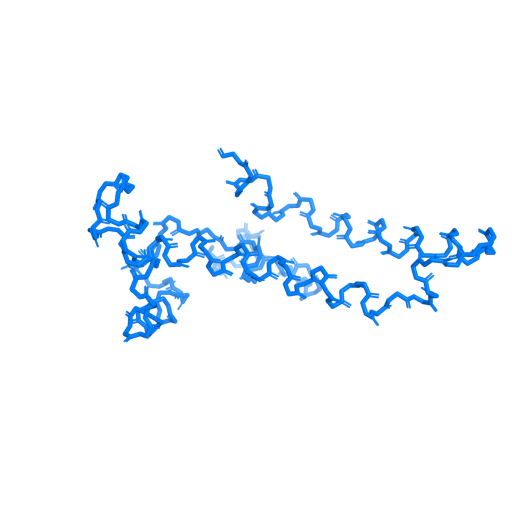 1.00 97.56 108 GLU A O 1
ATOM 861 N N . GLY A 1 109 ? 10.785 3.092 -12.070 1.00 96.50 109 GLY A N 1
ATOM 862 C CA . GLY A 1 109 ? 9.783 4.158 -11.975 1.00 96.50 109 GLY A CA 1
ATOM 863 C C . GLY A 1 109 ? 8.653 3.863 -10.979 1.00 96.50 109 GLY A C 1
ATOM 864 O O . GLY A 1 109 ? 8.159 4.771 -10.311 1.00 96.50 109 GLY A O 1
ATOM 865 N N . TRP A 1 110 ? 8.244 2.599 -10.831 1.00 96.50 110 TRP A N 1
ATOM 866 C CA . TRP A 1 110 ? 7.285 2.211 -9.791 1.00 96.50 110 TRP A CA 1
ATOM 867 C C . TRP A 1 110 ? 7.889 2.233 -8.392 1.00 96.50 110 TRP A C 1
ATOM 869 O O . TRP A 1 110 ? 7.216 2.663 -7.455 1.00 96.50 110 TRP A O 1
ATOM 879 N N . MET A 1 111 ? 9.137 1.792 -8.246 1.00 94.31 111 MET A N 1
ATOM 880 C CA . MET A 1 111 ? 9.836 1.838 -6.966 1.00 94.31 111 MET A CA 1
ATOM 881 C C . MET A 1 111 ? 9.999 3.275 -6.486 1.00 94.31 111 MET A C 1
ATOM 883 O O . MET A 1 111 ? 9.656 3.540 -5.338 1.00 94.31 111 MET A O 1
ATOM 887 N N . ASP A 1 112 ? 10.397 4.196 -7.366 1.00 94.38 112 ASP A N 1
ATOM 888 C CA . ASP A 1 112 ? 10.515 5.625 -7.055 1.00 94.38 112 ASP A CA 1
ATOM 889 C C . ASP A 1 112 ? 9.196 6.191 -6.513 1.00 94.38 112 ASP A C 1
ATOM 891 O O . ASP A 1 112 ? 9.179 6.867 -5.487 1.00 94.38 112 ASP A O 1
ATOM 895 N N . ARG A 1 113 ? 8.059 5.843 -7.134 1.00 92.31 113 ARG A N 1
ATOM 896 C CA . ARG A 1 113 ? 6.726 6.259 -6.659 1.00 92.31 113 ARG A CA 1
ATOM 897 C C . ARG A 1 113 ? 6.356 5.668 -5.298 1.00 92.31 113 ARG A C 1
ATOM 899 O O . ARG A 1 113 ? 5.564 6.265 -4.576 1.00 92.31 113 ARG A O 1
ATOM 906 N N . LEU A 1 114 ? 6.855 4.479 -4.968 1.00 94.31 114 LEU A N 1
ATOM 907 C CA . LEU A 1 114 ? 6.511 3.758 -3.741 1.00 94.31 114 LEU A CA 1
ATOM 908 C C . LEU A 1 114 ? 7.469 4.040 -2.577 1.00 94.31 114 LEU A C 1
ATOM 910 O O . LEU A 1 114 ? 7.179 3.587 -1.468 1.00 94.31 114 LEU A O 1
ATOM 914 N N . LEU A 1 115 ? 8.557 4.789 -2.785 1.00 92.12 115 LEU A N 1
ATOM 915 C CA . LEU A 1 115 ? 9.512 5.143 -1.725 1.00 92.12 115 LEU A CA 1
ATOM 916 C C . LEU A 1 115 ? 8.832 5.824 -0.531 1.00 92.12 115 LEU A C 1
ATOM 918 O O . LEU A 1 115 ? 9.111 5.471 0.612 1.00 92.12 1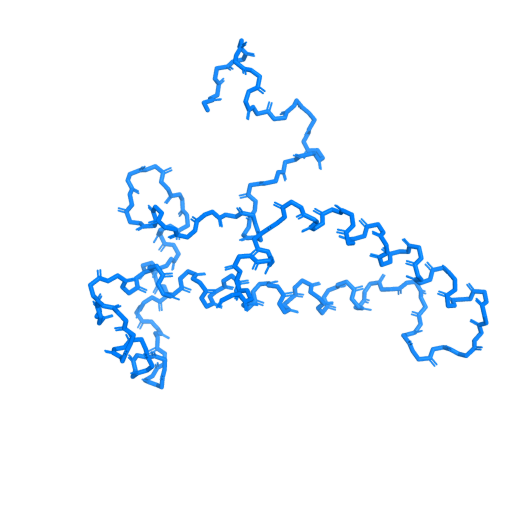15 LEU A O 1
ATOM 922 N N . ASP A 1 116 ? 7.883 6.720 -0.801 1.00 91.06 116 ASP A N 1
ATOM 923 C CA . ASP A 1 116 ? 7.150 7.465 0.231 1.00 91.06 116 ASP A CA 1
ATOM 924 C C . ASP A 1 116 ? 5.906 6.722 0.756 1.00 91.06 116 ASP A C 1
ATOM 926 O O . ASP A 1 116 ? 5.113 7.264 1.531 1.00 91.06 116 ASP A O 1
ATOM 930 N N . SER A 1 117 ? 5.688 5.479 0.319 1.00 94.88 117 SER A N 1
ATOM 931 C CA . SER A 1 117 ? 4.564 4.659 0.773 1.00 94.88 117 SER A CA 1
ATOM 932 C C . SER A 1 117 ? 4.806 4.063 2.164 1.00 94.88 117 SER A C 1
ATOM 934 O O . SER A 1 117 ? 5.889 4.138 2.743 1.00 94.88 117 SER A O 1
ATOM 936 N N . ARG A 1 118 ? 3.793 3.386 2.713 1.00 92.50 118 ARG A N 1
ATOM 937 C CA . ARG A 1 118 ? 3.893 2.672 3.996 1.00 92.50 118 ARG A CA 1
ATOM 938 C C . ARG A 1 118 ? 4.639 1.340 3.916 1.00 92.50 118 ARG A C 1
ATOM 940 O O . ARG A 1 118 ? 4.670 0.620 4.914 1.00 92.50 118 ARG A O 1
ATOM 947 N N . LEU A 1 119 ? 5.257 1.011 2.778 1.00 88.56 119 LEU A N 1
ATOM 948 C CA . LEU A 1 119 ? 5.923 -0.274 2.557 1.00 88.56 119 LEU A CA 1
ATOM 949 C C . LEU A 1 119 ? 6.926 -0.607 3.671 1.00 88.56 119 LEU A C 1
ATOM 951 O O . LEU A 1 119 ? 6.835 -1.675 4.270 1.00 88.56 119 LEU A O 1
ATOM 955 N N . LEU A 1 120 ? 7.826 0.325 3.998 1.00 86.94 120 LEU A N 1
ATOM 956 C CA . LEU A 1 120 ? 8.850 0.105 5.026 1.00 86.94 120 LEU A CA 1
ATOM 957 C C . LEU A 1 120 ? 8.244 -0.039 6.430 1.00 86.94 120 LEU A C 1
ATOM 959 O O . LEU A 1 120 ? 8.681 -0.883 7.204 1.00 86.94 120 LEU A O 1
ATOM 963 N N . SER A 1 121 ? 7.197 0.732 6.742 1.00 84.62 121 SER A N 1
ATOM 964 C CA . SER A 1 121 ? 6.521 0.670 8.047 1.00 84.62 121 SER A CA 1
ATOM 965 C C . SER A 1 121 ? 5.692 -0.598 8.274 1.00 84.62 121 SER A C 1
ATOM 967 O O . SER A 1 121 ? 5.313 -0.872 9.405 1.00 84.62 121 SER A O 1
ATOM 969 N N . LEU A 1 122 ? 5.376 -1.358 7.221 1.00 81.12 122 LEU A N 1
ATOM 970 C CA . LEU A 1 122 ? 4.613 -2.611 7.324 1.00 81.12 122 LEU A CA 1
ATOM 971 C C . LEU A 1 122 ? 5.492 -3.863 7.408 1.00 81.12 122 LEU A C 1
ATOM 973 O O . LEU A 1 122 ? 4.963 -4.948 7.674 1.00 81.12 122 LEU A O 1
ATOM 977 N N . GLN A 1 123 ? 6.787 -3.727 7.111 1.00 71.00 123 GLN A N 1
ATOM 978 C CA . GLN A 1 123 ? 7.767 -4.816 7.128 1.00 71.00 123 GLN A CA 1
ATOM 979 C C . GLN A 1 123 ? 8.466 -4.982 8.486 1.00 71.00 123 GLN A C 1
ATOM 981 O O . GLN A 1 123 ? 9.038 -6.044 8.726 1.00 71.00 123 GLN A O 1
ATOM 986 N N . SER A 1 124 ? 8.429 -3.955 9.341 1.00 56.81 124 SER A N 1
ATOM 987 C CA . SER A 1 124 ? 8.919 -3.981 10.729 1.00 56.81 124 SER A CA 1
ATOM 988 C C . SER A 1 124 ? 7.939 -4.663 11.673 1.00 56.81 124 SER A C 1
ATOM 990 O O . SER A 1 124 ? 8.409 -5.422 12.545 1.00 56.81 124 SER A O 1
#